Protein AF-A0A0C9S0F2-F1 (afdb_monomer_lite)

Sequence (121 aa):
MEKIAVNNLVLTLSKMLKGERFIVFRKLKSQRQKLENCKGPEAEKKKLKANRLREQASYLMKVDLKSVALQAFAAEEPWQNALVRSDSTDQERIEARLIGRPRIQEIITEFRSVNPDWKEW

Structure (mmCIF, N/CA/C/O backbone):
data_AF-A0A0C9S0F2-F1
#
_entry.id   AF-A0A0C9S0F2-F1
#
loop_
_atom_site.group_PDB
_atom_site.id
_atom_site.type_symbol
_atom_site.label_atom_id
_atom_site.label_alt_id
_atom_site.label_comp_id
_atom_site.label_asym_id
_atom_site.label_entity_id
_atom_site.label_seq_id
_atom_site.pdbx_PDB_ins_code
_atom_site.Cartn_x
_atom_site.Cartn_y
_atom_site.Cartn_z
_atom_site.occupancy
_atom_site.B_iso_or_equiv
_atom_site.auth_seq_id
_atom_site.auth_comp_id
_atom_site.auth_asym_id
_atom_site.auth_atom_id
_atom_site.pdbx_PDB_model_num
ATOM 1 N N . MET A 1 1 ? 18.260 -2.097 -19.741 1.00 62.31 1 MET A N 1
ATOM 2 C CA . MET A 1 1 ? 17.137 -1.277 -20.251 1.00 62.31 1 MET A CA 1
ATOM 3 C C . MET A 1 1 ? 17.575 0.184 -20.315 1.00 62.31 1 MET A C 1
ATOM 5 O O . MET A 1 1 ? 18.293 0.615 -19.422 1.00 62.31 1 MET A O 1
ATOM 9 N N . GLU A 1 2 ? 17.209 0.938 -21.355 1.00 69.25 2 GLU A N 1
ATOM 10 C CA . GLU A 1 2 ? 17.554 2.368 -21.443 1.00 69.25 2 GLU A CA 1
ATOM 11 C C . GLU A 1 2 ? 16.820 3.193 -20.372 1.00 69.25 2 GLU A C 1
ATOM 13 O O . GLU A 1 2 ? 15.652 2.932 -20.073 1.00 69.25 2 GLU A O 1
ATOM 18 N N . LYS A 1 3 ? 17.467 4.240 -19.834 1.00 72.88 3 LYS A N 1
ATOM 19 C CA . LYS A 1 3 ? 16.886 5.131 -18.804 1.00 72.88 3 LYS A CA 1
ATOM 20 C C . LYS A 1 3 ? 15.528 5.728 -19.208 1.00 72.88 3 LYS A C 1
ATOM 22 O O . LYS A 1 3 ? 14.690 6.007 -18.353 1.00 72.88 3 LYS A O 1
ATOM 27 N N . ILE A 1 4 ? 15.287 5.920 -20.507 1.00 71.44 4 ILE A N 1
ATOM 28 C CA . ILE A 1 4 ? 14.020 6.439 -21.046 1.00 71.44 4 ILE A CA 1
ATOM 29 C C . ILE A 1 4 ? 12.882 5.421 -20.875 1.00 71.44 4 ILE A C 1
ATOM 31 O O . ILE A 1 4 ? 11.781 5.788 -20.466 1.00 71.44 4 ILE A O 1
ATOM 35 N N . ALA A 1 5 ? 13.142 4.138 -21.127 1.00 79.12 5 ALA A N 1
ATOM 36 C CA . ALA A 1 5 ? 12.133 3.091 -20.990 1.00 79.12 5 ALA A CA 1
ATOM 37 C C . ALA A 1 5 ? 11.701 2.914 -19.526 1.00 79.12 5 ALA A C 1
ATOM 39 O O . ALA A 1 5 ? 10.506 2.841 -19.239 1.00 79.12 5 ALA A O 1
ATOM 40 N N . VAL A 1 6 ? 12.651 2.959 -18.586 1.00 80.19 6 VAL A N 1
ATOM 41 C CA . VAL A 1 6 ? 12.334 2.882 -17.152 1.00 80.19 6 VAL A CA 1
ATOM 42 C C . VAL A 1 6 ? 11.588 4.138 -16.676 1.00 80.19 6 VAL A C 1
ATOM 44 O O . VAL A 1 6 ? 10.614 4.021 -15.938 1.00 80.19 6 VAL A O 1
ATOM 47 N N . ASN A 1 7 ? 11.938 5.332 -17.173 1.00 85.06 7 ASN A N 1
ATOM 48 C CA . ASN A 1 7 ? 11.168 6.564 -16.926 1.00 85.06 7 ASN A CA 1
ATOM 49 C C . ASN A 1 7 ? 9.689 6.408 -17.312 1.00 85.06 7 ASN A C 1
ATOM 51 O O . ASN A 1 7 ? 8.791 6.759 -16.543 1.00 85.06 7 ASN A O 1
ATOM 55 N N . ASN A 1 8 ? 9.426 5.855 -18.497 1.00 88.00 8 ASN A N 1
ATOM 56 C CA . ASN A 1 8 ? 8.064 5.636 -18.980 1.00 88.00 8 ASN A CA 1
ATOM 57 C C . ASN A 1 8 ? 7.304 4.616 -18.119 1.00 88.00 8 ASN A C 1
ATOM 59 O O . ASN A 1 8 ? 6.112 4.804 -17.853 1.00 88.00 8 ASN A O 1
ATOM 63 N N . LEU A 1 9 ? 7.985 3.578 -17.626 1.00 89.75 9 LEU A N 1
ATOM 64 C CA . LEU A 1 9 ? 7.408 2.618 -16.681 1.00 89.75 9 LEU A CA 1
ATOM 65 C C . LEU A 1 9 ? 7.069 3.273 -15.339 1.00 89.75 9 LEU A C 1
ATOM 67 O O . LEU A 1 9 ? 5.966 3.076 -14.833 1.00 89.75 9 LEU A O 1
ATOM 71 N N . VAL A 1 10 ? 7.949 4.121 -14.801 1.00 91.19 10 VAL A N 1
ATOM 72 C CA . VAL A 1 10 ? 7.699 4.880 -13.562 1.00 91.19 10 VAL A CA 1
ATOM 73 C C . VAL A 1 10 ? 6.487 5.797 -13.713 1.00 91.19 10 VAL A C 1
ATOM 75 O O . VAL A 1 10 ? 5.629 5.839 -12.828 1.00 91.19 10 VAL A O 1
ATOM 78 N N . LEU A 1 11 ? 6.363 6.502 -14.840 1.00 91.38 11 LEU A N 1
ATOM 79 C CA . LEU A 1 11 ? 5.200 7.349 -15.128 1.00 91.38 11 LEU A CA 1
ATOM 80 C C . LEU A 1 11 ? 3.909 6.530 -15.254 1.00 91.38 11 LEU A C 1
ATOM 82 O O . LEU A 1 11 ? 2.869 6.917 -14.708 1.00 91.38 11 LEU A O 1
ATOM 86 N N . THR A 1 12 ? 3.979 5.386 -15.933 1.00 92.62 12 THR A N 1
ATOM 87 C CA . THR A 1 12 ? 2.850 4.460 -16.093 1.00 92.62 12 THR A CA 1
ATOM 88 C C . THR A 1 12 ? 2.389 3.936 -14.737 1.00 92.62 12 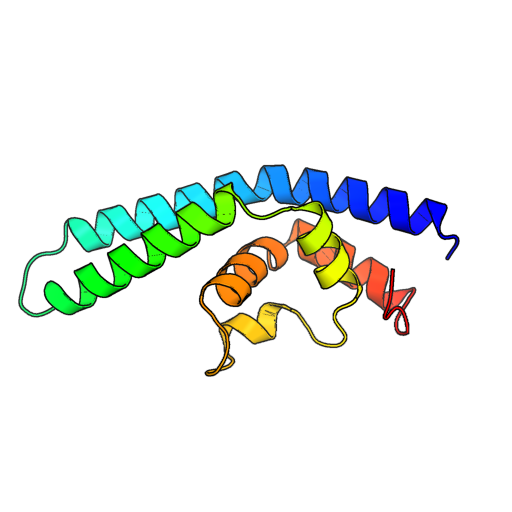THR A C 1
ATOM 90 O O . THR A 1 12 ? 1.212 4.069 -14.387 1.00 92.62 12 THR A O 1
ATOM 93 N N . LEU A 1 13 ? 3.325 3.440 -13.927 1.00 93.50 13 LEU A N 1
ATOM 94 C CA . LEU A 1 13 ? 3.052 2.938 -12.590 1.00 93.50 13 LEU A CA 1
ATOM 95 C C . LEU A 1 13 ? 2.474 4.042 -11.694 1.00 93.50 13 LEU A C 1
ATOM 97 O O . LEU A 1 13 ? 1.439 3.839 -11.064 1.00 93.50 13 LEU A O 1
ATOM 101 N N . SER A 1 14 ? 3.046 5.248 -11.716 1.00 93.81 14 SER A N 1
ATOM 102 C CA . SER A 1 14 ? 2.537 6.409 -10.965 1.00 93.81 14 SER A CA 1
ATOM 103 C C . SER A 1 14 ? 1.078 6.737 -11.312 1.00 93.81 14 SER A C 1
ATOM 105 O O . SER A 1 14 ? 0.259 7.025 -10.430 1.00 93.81 14 SER A O 1
ATOM 107 N N . LYS A 1 15 ? 0.713 6.664 -12.599 1.00 94.00 15 LYS A N 1
ATOM 108 C CA . LYS A 1 15 ? -0.666 6.879 -13.063 1.00 94.00 15 LYS A CA 1
ATOM 109 C C . LYS A 1 15 ? -1.607 5.779 -12.565 1.00 94.00 15 LYS A C 1
ATOM 111 O O . LYS A 1 15 ? -2.726 6.084 -12.150 1.00 94.00 15 LYS A O 1
ATOM 116 N N . MET A 1 16 ? -1.161 4.526 -12.554 1.00 94.88 16 MET A N 1
ATOM 117 C CA . MET A 1 16 ? -1.949 3.406 -12.032 1.00 94.88 16 MET A CA 1
ATOM 118 C C . MET A 1 16 ? -2.126 3.486 -10.515 1.00 94.88 16 MET A C 1
ATOM 120 O O . MET A 1 16 ? -3.252 3.374 -10.024 1.00 94.88 16 MET A O 1
ATOM 124 N N . LEU A 1 17 ? -1.054 3.796 -9.781 1.00 95.75 17 LEU A N 1
ATOM 125 C CA . LEU A 1 17 ? -1.088 4.054 -8.341 1.00 95.75 17 LEU A CA 1
ATOM 126 C C . LEU A 1 17 ? -2.088 5.166 -8.006 1.00 95.75 17 LEU A C 1
ATOM 128 O O . LEU A 1 17 ? -2.809 5.068 -7.015 1.00 95.75 17 LEU A O 1
ATOM 132 N N . LYS A 1 18 ? -2.216 6.202 -8.850 1.00 94.69 18 LYS A N 1
ATOM 133 C CA . LYS A 1 18 ? -3.219 7.263 -8.659 1.00 94.69 18 LYS A CA 1
ATOM 134 C C . LYS A 1 18 ? -4.649 6.727 -8.705 1.00 94.69 18 LYS A C 1
ATOM 136 O O . LYS A 1 18 ? -5.460 7.180 -7.900 1.00 94.69 18 LYS A O 1
ATOM 141 N N . GLY A 1 19 ? -4.949 5.788 -9.601 1.00 93.06 19 GLY A N 1
ATOM 142 C CA . GLY A 1 19 ? -6.255 5.127 -9.670 1.00 93.06 19 GLY A CA 1
ATOM 143 C C . GLY A 1 19 ? -6.506 4.220 -8.464 1.00 93.06 19 GLY A C 1
ATOM 144 O O . GLY A 1 19 ? -7.515 4.363 -7.769 1.00 93.06 19 GLY A O 1
ATOM 145 N N . GLU A 1 20 ? -5.550 3.343 -8.157 1.00 94.62 20 GLU A N 1
ATOM 146 C CA . GLU A 1 20 ? -5.659 2.388 -7.046 1.00 94.62 20 GLU A CA 1
ATOM 147 C C . GLU A 1 20 ? -5.696 3.072 -5.671 1.00 94.62 20 GLU A C 1
ATOM 149 O O . GLU A 1 20 ? -6.385 2.605 -4.758 1.00 94.62 20 GLU A O 1
ATOM 154 N N . ARG A 1 21 ? -5.049 4.234 -5.526 1.00 95.38 21 ARG A N 1
ATOM 155 C CA . ARG A 1 21 ? -5.056 5.048 -4.303 1.00 95.38 21 ARG A CA 1
ATOM 156 C C . ARG A 1 21 ? -6.467 5.343 -3.815 1.00 95.38 21 ARG A C 1
ATOM 158 O O . ARG A 1 21 ? -6.739 5.203 -2.624 1.00 95.38 21 ARG A O 1
ATOM 165 N N . PHE A 1 22 ? -7.385 5.699 -4.712 1.00 94.38 22 PHE A N 1
ATOM 166 C CA . PHE A 1 22 ? -8.771 5.972 -4.325 1.00 94.38 22 PHE A CA 1
ATOM 167 C C . PHE A 1 22 ? -9.500 4.718 -3.835 1.00 94.38 22 PHE A C 1
ATOM 169 O O . PHE A 1 22 ? -10.312 4.804 -2.910 1.00 94.38 22 PHE A O 1
ATOM 176 N N . ILE A 1 23 ? -9.200 3.552 -4.409 1.00 94.50 23 ILE A N 1
ATOM 177 C CA . ILE A 1 23 ? -9.786 2.274 -3.989 1.00 94.50 23 ILE A CA 1
ATOM 178 C C . ILE A 1 23 ? -9.305 1.921 -2.578 1.00 94.50 23 ILE A C 1
ATOM 180 O O . ILE A 1 23 ? -10.122 1.636 -1.695 1.00 94.50 23 ILE A O 1
ATOM 184 N N . VAL A 1 24 ? -7.993 1.998 -2.340 1.00 95.38 24 VAL A N 1
ATOM 185 C CA . VAL A 1 24 ? -7.399 1.737 -1.021 1.00 95.38 24 VAL A CA 1
ATOM 186 C C . VAL A 1 24 ? -7.933 2.732 0.012 1.00 95.38 24 VAL A C 1
ATOM 188 O O . VAL A 1 24 ? -8.389 2.322 1.081 1.00 95.38 24 VAL A O 1
ATOM 191 N N . PHE A 1 25 ? -7.990 4.021 -0.328 1.00 96.38 25 PHE A N 1
ATOM 192 C CA . PHE A 1 25 ? -8.545 5.063 0.535 1.00 96.38 25 PHE A CA 1
ATOM 193 C C . PHE A 1 25 ? -10.003 4.783 0.930 1.00 96.38 25 PHE A C 1
ATOM 195 O O . PHE A 1 25 ? -10.347 4.833 2.114 1.00 96.38 25 PHE A O 1
ATOM 202 N N . ARG A 1 26 ? -10.870 4.433 -0.032 1.00 95.75 26 ARG A N 1
ATOM 203 C CA . ARG A 1 26 ? -12.275 4.081 0.248 1.00 95.75 26 ARG A CA 1
ATOM 204 C C . ARG A 1 26 ? -12.381 2.882 1.188 1.00 95.75 26 ARG A C 1
ATOM 206 O O . ARG A 1 26 ? -13.212 2.899 2.099 1.00 95.75 26 ARG A O 1
ATOM 213 N N . LYS A 1 27 ? -11.524 1.872 1.010 1.00 95.69 27 LYS A N 1
ATOM 214 C CA . LYS A 1 27 ? -11.471 0.698 1.890 1.00 95.69 27 LYS A CA 1
ATOM 215 C C . LYS A 1 27 ? -11.084 1.085 3.319 1.00 95.69 27 LYS A C 1
ATOM 217 O O . LYS A 1 27 ? -11.785 0.684 4.248 1.00 95.69 27 LYS A O 1
ATOM 222 N N . LEU A 1 28 ? -10.043 1.904 3.498 1.00 95.50 28 LEU A N 1
ATOM 223 C CA . LEU A 1 28 ? -9.640 2.408 4.818 1.00 95.50 28 LEU A CA 1
ATOM 224 C C . LEU A 1 28 ? -10.761 3.214 5.482 1.00 95.50 28 LEU A C 1
ATOM 226 O O . LEU A 1 28 ? -11.095 2.963 6.638 1.00 95.50 28 LEU A O 1
ATOM 230 N N . LYS A 1 29 ? -11.390 4.136 4.740 1.00 95.25 29 LYS A N 1
ATOM 231 C CA . LYS A 1 29 ? -12.501 4.957 5.241 1.00 95.25 29 LYS A CA 1
ATOM 232 C C . LYS A 1 29 ? -13.679 4.093 5.703 1.00 95.25 29 LYS A C 1
ATOM 234 O O . LYS A 1 29 ? -14.216 4.323 6.783 1.00 95.25 29 LYS A O 1
ATOM 239 N N . SER A 1 30 ? -14.055 3.081 4.920 1.00 96.31 30 SER A N 1
ATOM 240 C CA . SER A 1 30 ? -15.131 2.147 5.278 1.00 96.31 30 SER A CA 1
ATOM 241 C C . SER A 1 30 ? -14.799 1.340 6.538 1.00 96.31 30 SER A C 1
ATOM 243 O O . SER A 1 30 ? -15.630 1.225 7.438 1.00 96.31 30 SER A O 1
ATOM 245 N N . GLN A 1 31 ? -13.574 0.812 6.637 1.00 95.44 31 GLN A N 1
ATOM 246 C CA . GLN A 1 31 ? -13.122 0.076 7.821 1.00 95.44 31 GLN A CA 1
ATOM 247 C C . GLN A 1 31 ? -13.094 0.963 9.067 1.00 95.44 31 GLN A C 1
ATOM 249 O O . GLN A 1 31 ? -13.547 0.530 10.125 1.0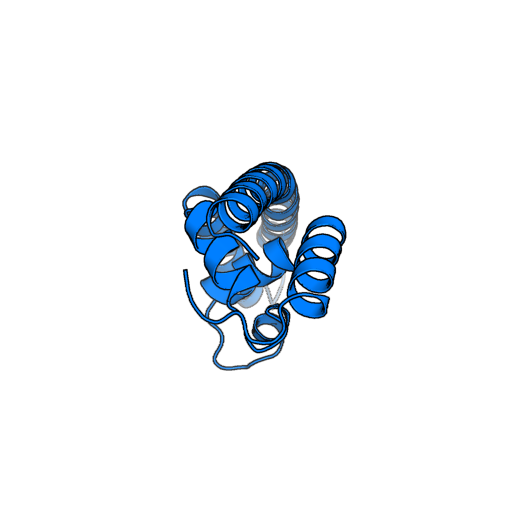0 95.44 31 GLN A O 1
ATOM 254 N N . ARG A 1 32 ? -12.626 2.208 8.933 1.00 95.31 32 ARG A N 1
ATOM 255 C CA . ARG A 1 32 ? -12.635 3.192 10.016 1.00 95.31 32 ARG A CA 1
ATOM 256 C C . ARG A 1 32 ? -14.050 3.437 10.531 1.00 95.31 32 ARG A C 1
ATOM 258 O O . ARG A 1 32 ? -14.277 3.274 11.722 1.00 95.31 32 ARG A O 1
ATOM 265 N N . GLN A 1 33 ? -15.005 3.713 9.641 1.00 93.94 33 GLN A N 1
ATOM 266 C CA . GLN A 1 33 ? -16.395 3.969 10.031 1.00 93.94 33 GLN A CA 1
ATOM 267 C C . GLN A 1 33 ? -17.010 2.787 10.797 1.00 93.94 33 GLN A C 1
ATOM 269 O O . GLN A 1 33 ? -17.725 2.977 11.779 1.00 93.94 33 GLN A O 1
ATOM 274 N N . LYS A 1 34 ? -16.709 1.549 10.380 1.00 93.69 34 LYS A N 1
ATOM 275 C CA . LYS A 1 34 ? -17.163 0.338 11.086 1.00 93.69 34 LYS A CA 1
ATOM 276 C C . LYS A 1 34 ? -16.587 0.240 12.502 1.00 93.69 34 LYS A C 1
ATO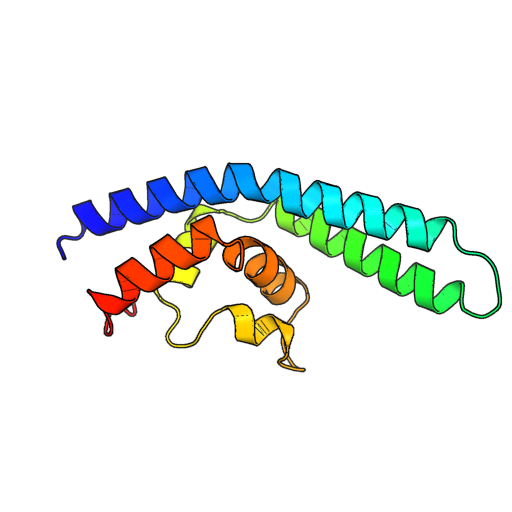M 278 O O . LYS A 1 34 ? -17.282 -0.215 13.405 1.00 93.69 34 LYS A O 1
ATOM 283 N N . LEU A 1 35 ? -15.331 0.646 12.692 1.00 93.31 35 LEU A N 1
ATOM 284 C CA . LEU A 1 35 ? -14.675 0.646 14.001 1.00 93.31 35 LEU A CA 1
ATOM 285 C C . LEU A 1 35 ? -15.194 1.770 14.902 1.00 93.31 35 LEU A C 1
ATOM 287 O O . LEU A 1 35 ? -15.445 1.515 16.074 1.00 93.31 35 LEU A O 1
ATOM 291 N N . GLU A 1 36 ? -15.406 2.966 14.350 1.00 90.81 36 GLU A N 1
ATOM 292 C CA . GLU A 1 36 ? -15.964 4.127 15.064 1.00 90.81 36 GLU A CA 1
ATOM 293 C C . GLU A 1 36 ? -17.386 3.848 15.580 1.00 90.81 36 GLU A C 1
ATOM 295 O O . GLU A 1 36 ? -17.742 4.271 16.675 1.00 90.81 36 GLU A O 1
ATOM 300 N N . ASN A 1 37 ? -18.177 3.068 14.837 1.00 89.00 37 ASN A N 1
ATOM 301 C CA . ASN A 1 37 ? -19.550 2.721 15.211 1.00 89.00 37 ASN A CA 1
ATOM 302 C C . ASN A 1 37 ? -19.656 1.529 16.188 1.00 89.00 37 ASN A C 1
ATOM 304 O O . ASN A 1 37 ? -20.758 1.191 16.626 1.00 89.00 37 ASN A O 1
ATOM 308 N N . CYS A 1 38 ? -18.552 0.849 16.519 1.00 87.69 38 CYS A N 1
ATOM 309 C CA . CYS A 1 38 ? -18.583 -0.297 17.429 1.00 87.69 38 CYS A CA 1
ATOM 310 C C . CYS A 1 38 ? -18.750 0.135 18.894 1.00 87.69 38 CYS A C 1
ATOM 312 O O . CYS A 1 38 ? -17.984 0.950 19.398 1.00 87.69 38 CYS A O 1
ATOM 314 N N . LYS A 1 39 ? -19.677 -0.510 19.609 1.00 86.62 39 LYS A N 1
ATOM 315 C CA . LYS A 1 39 ? -19.866 -0.370 21.063 1.00 86.62 39 LYS A CA 1
ATOM 316 C C . LYS A 1 39 ? -19.360 -1.617 21.805 1.00 86.62 39 LYS A C 1
ATOM 318 O O . LYS A 1 39 ? -19.148 -2.660 21.183 1.00 86.62 39 LYS A O 1
ATOM 323 N N . GLY A 1 40 ? -19.175 -1.510 23.121 1.00 86.12 40 GLY A N 1
ATOM 324 C CA . GLY A 1 40 ? -18.825 -2.631 24.002 1.00 86.12 40 GLY A CA 1
ATOM 325 C C . GLY A 1 40 ? -17.415 -2.557 24.608 1.00 86.12 40 GLY A C 1
ATOM 326 O O . GLY A 1 40 ? -16.722 -1.556 24.426 1.00 86.12 40 GLY A O 1
ATOM 327 N N . PRO A 1 41 ? -16.975 -3.615 25.314 1.00 83.94 41 PRO A N 1
ATOM 328 C CA . PRO A 1 41 ? -15.748 -3.612 26.126 1.00 83.94 41 PRO A CA 1
ATOM 329 C C . PRO A 1 41 ? -14.462 -3.380 25.315 1.00 83.94 41 PRO A C 1
ATOM 331 O O . PRO A 1 41 ? -13.476 -2.873 25.834 1.00 83.94 41 PRO A O 1
ATOM 334 N N . GLU A 1 42 ? -14.486 -3.673 24.013 1.00 89.19 42 GLU A N 1
ATOM 335 C CA . GLU A 1 42 ? -13.356 -3.475 23.093 1.00 89.19 42 GLU A CA 1
ATOM 336 C C . GLU A 1 42 ? -13.374 -2.110 22.373 1.00 89.19 42 GLU A C 1
ATOM 338 O O . GLU A 1 42 ? -12.617 -1.895 21.423 1.00 89.19 42 GLU A O 1
ATOM 343 N N . ALA A 1 43 ? -14.252 -1.181 22.772 1.00 88.69 43 ALA A N 1
ATOM 344 C CA . ALA A 1 43 ? -14.410 0.109 22.096 1.00 88.69 43 ALA A CA 1
ATOM 345 C C . ALA A 1 43 ? -13.102 0.915 22.045 1.00 88.69 43 ALA A C 1
ATOM 347 O O . ALA A 1 43 ? -12.776 1.483 21.004 1.00 88.69 43 ALA A O 1
ATOM 348 N N . GLU A 1 44 ? -12.313 0.913 23.120 1.00 88.25 44 GLU A N 1
ATOM 349 C CA . GLU A 1 44 ? -11.087 1.714 23.189 1.00 88.25 44 GLU A CA 1
ATOM 350 C C . GLU A 1 44 ? -9.992 1.187 22.247 1.00 88.25 44 GLU A C 1
ATOM 352 O O . GLU A 1 44 ? -9.421 1.945 21.461 1.00 88.25 44 GLU A O 1
ATOM 357 N N . LYS A 1 45 ? -9.788 -0.139 22.189 1.00 91.69 45 LYS A N 1
ATOM 358 C CA . LYS A 1 45 ? -8.870 -0.750 21.209 1.00 91.69 45 LYS A CA 1
ATOM 359 C C . LYS A 1 45 ? -9.314 -0.473 19.769 1.00 91.69 45 LYS A C 1
ATOM 361 O O . LYS A 1 45 ? -8.486 -0.237 18.885 1.00 91.69 45 LYS A O 1
ATOM 366 N N . LYS A 1 46 ? -10.627 -0.472 19.513 1.00 92.19 46 LYS A N 1
ATOM 367 C CA . LYS A 1 46 ? -11.187 -0.160 18.189 1.00 92.19 46 LYS A CA 1
ATOM 368 C C . LYS A 1 46 ? -10.994 1.308 17.802 1.00 92.19 46 LYS A C 1
ATOM 370 O O . LYS A 1 46 ? -10.678 1.556 16.639 1.00 92.19 46 LYS A O 1
ATOM 375 N N . LYS A 1 47 ? -11.097 2.258 18.741 1.00 91.56 47 LYS A N 1
ATOM 376 C CA . LYS A 1 47 ? -10.771 3.677 18.501 1.00 91.56 47 LYS A CA 1
ATOM 377 C C . LYS A 1 47 ? -9.306 3.870 18.122 1.00 91.56 47 LYS A C 1
ATOM 379 O O . LYS A 1 47 ? -9.030 4.536 17.128 1.00 91.56 47 LYS A O 1
ATOM 384 N N . LEU A 1 48 ? -8.374 3.232 18.836 1.00 92.62 48 LEU A N 1
ATOM 385 C CA . LEU A 1 48 ? -6.945 3.283 18.489 1.00 92.62 48 LEU A CA 1
ATOM 386 C C . LEU A 1 48 ? -6.698 2.774 17.063 1.00 92.62 48 LEU A C 1
ATOM 388 O O . LEU A 1 48 ? -6.001 3.410 16.271 1.00 92.62 48 LEU A O 1
ATOM 392 N N . LYS A 1 49 ? -7.341 1.661 16.689 1.00 94.00 49 LYS A N 1
ATOM 393 C CA . LYS A 1 49 ? -7.274 1.139 15.319 1.00 94.00 49 LYS A CA 1
ATOM 394 C C . LYS A 1 49 ? -7.902 2.097 14.299 1.00 94.00 49 LYS A C 1
ATOM 396 O O . LYS A 1 49 ? -7.360 2.250 13.208 1.00 94.00 49 LYS A O 1
ATOM 401 N N . ALA A 1 50 ? -9.016 2.751 14.627 1.00 94.44 50 ALA A N 1
ATOM 402 C CA . ALA A 1 50 ? -9.645 3.746 13.759 1.00 94.44 50 ALA A CA 1
ATOM 403 C C . ALA A 1 50 ? -8.737 4.969 13.527 1.00 94.44 50 ALA A C 1
ATOM 405 O O . ALA A 1 50 ? -8.605 5.416 12.385 1.00 94.44 50 ALA A O 1
ATOM 406 N N . ASN A 1 51 ? -8.056 5.449 14.572 1.00 94.62 51 ASN A N 1
ATOM 407 C CA . ASN A 1 51 ? -7.068 6.526 14.469 1.00 94.62 51 ASN A CA 1
ATOM 408 C C . ASN A 1 51 ? -5.911 6.134 13.546 1.00 94.62 51 ASN A C 1
ATOM 410 O O . ASN A 1 51 ? -5.610 6.865 12.605 1.00 94.62 51 ASN A O 1
ATOM 414 N N . ARG A 1 52 ? -5.367 4.922 13.701 1.00 94.19 52 ARG A N 1
ATOM 415 C CA . ARG A 1 52 ? -4.331 4.395 12.799 1.00 94.19 52 ARG A CA 1
ATOM 416 C C . ARG A 1 52 ? -4.781 4.368 11.334 1.00 94.19 52 ARG A C 1
ATOM 418 O O . ARG A 1 52 ? -4.053 4.790 10.440 1.00 94.19 52 ARG A O 1
ATOM 425 N N . LEU A 1 53 ? -6.007 3.907 11.063 1.00 95.12 53 LEU A N 1
ATOM 426 C CA . LEU A 1 53 ? -6.556 3.910 9.699 1.00 95.12 53 LEU A CA 1
ATOM 427 C C . LEU A 1 53 ? -6.747 5.332 9.154 1.00 95.12 53 LEU A C 1
ATOM 429 O O . LEU A 1 53 ? -6.585 5.555 7.954 1.00 95.12 53 LEU A O 1
ATOM 433 N N . ARG A 1 54 ? -7.098 6.297 10.013 1.00 94.75 54 ARG A N 1
ATOM 434 C CA . ARG A 1 54 ? -7.210 7.714 9.644 1.00 94.75 54 ARG A CA 1
ATOM 435 C C . ARG A 1 54 ? -5.851 8.292 9.253 1.00 94.75 54 ARG A C 1
ATOM 437 O O . ARG A 1 54 ? -5.777 8.986 8.240 1.00 94.75 54 ARG A O 1
ATOM 444 N N . GLU A 1 55 ? -4.804 8.000 10.014 1.00 95.31 55 GLU A N 1
ATOM 445 C CA . GLU A 1 55 ? -3.433 8.436 9.728 1.00 95.31 55 GLU A CA 1
ATOM 446 C C . GLU A 1 55 ? -2.916 7.830 8.422 1.00 95.31 55 GLU A C 1
ATOM 448 O O . GLU A 1 55 ? -2.487 8.571 7.538 1.00 95.31 55 GLU A O 1
ATOM 453 N N . GLN A 1 56 ? -3.080 6.516 8.233 1.00 95.19 56 GLN A N 1
ATOM 454 C CA . GLN A 1 56 ? -2.740 5.834 6.978 1.00 95.19 56 GLN A CA 1
ATOM 455 C C . GLN A 1 56 ? -3.486 6.432 5.778 1.00 95.19 56 GLN A C 1
ATOM 457 O O . GLN A 1 56 ? -2.893 6.647 4.724 1.00 95.19 56 GLN A O 1
ATOM 462 N N . ALA A 1 57 ? -4.779 6.742 5.923 1.00 95.38 57 ALA A N 1
ATOM 463 C CA . ALA A 1 57 ? -5.562 7.365 4.857 1.00 95.38 57 ALA A CA 1
ATOM 464 C C . ALA A 1 57 ? -5.090 8.796 4.543 1.00 95.38 57 ALA A C 1
ATOM 466 O O . ALA A 1 57 ? -5.062 9.185 3.378 1.00 95.38 57 ALA A O 1
ATOM 467 N N . SER A 1 58 ? -4.716 9.572 5.565 1.00 95.62 58 SER A N 1
ATOM 468 C CA . SER A 1 58 ? -4.165 10.924 5.408 1.00 95.62 58 SER A CA 1
ATOM 469 C C . SER A 1 58 ? -2.824 10.894 4.674 1.00 95.62 58 SER A C 1
ATOM 471 O O . SER A 1 58 ? -2.636 11.625 3.702 1.00 95.62 58 SER A O 1
ATOM 473 N N . TYR A 1 59 ? -1.927 10.000 5.093 1.00 96.38 59 TYR A N 1
ATOM 474 C CA . TYR A 1 59 ? -0.640 9.777 4.446 1.00 96.38 59 TYR A CA 1
ATOM 475 C C . TYR A 1 59 ? -0.808 9.354 2.983 1.00 96.38 59 TYR A C 1
ATOM 477 O O . TYR A 1 59 ? -0.259 9.992 2.089 1.00 96.38 59 TYR A O 1
ATOM 485 N N . LEU A 1 60 ? -1.655 8.354 2.720 1.00 95.94 60 LEU A N 1
ATOM 486 C CA . LEU A 1 60 ? -1.921 7.833 1.377 1.00 95.94 60 LEU A CA 1
ATOM 487 C C . LEU A 1 60 ? -2.379 8.923 0.391 1.00 95.94 60 LEU A C 1
ATOM 489 O O . LEU A 1 60 ? -2.099 8.846 -0.804 1.00 95.94 60 LEU A O 1
ATOM 493 N N . MET A 1 61 ? -3.095 9.943 0.867 1.00 95.06 61 MET A N 1
ATOM 494 C CA . MET A 1 61 ? -3.545 11.049 0.017 1.00 95.06 61 MET A CA 1
ATOM 495 C C . MET A 1 61 ? -2.457 12.092 -0.262 1.00 95.06 61 MET A C 1
ATOM 497 O O . MET A 1 61 ? -2.597 12.843 -1.227 1.00 95.06 61 MET A O 1
ATOM 501 N N . LYS A 1 62 ? -1.388 12.127 0.539 1.00 95.62 62 LYS A N 1
ATOM 502 C CA . LYS A 1 62 ? -0.284 13.095 0.439 1.00 95.62 62 LYS A CA 1
ATOM 503 C C . LYS A 1 62 ? 0.996 12.515 -0.159 1.00 95.62 62 LYS A C 1
ATOM 505 O O . LYS A 1 62 ? 1.802 13.285 -0.664 1.00 95.62 62 LYS A O 1
ATOM 510 N N . VAL A 1 63 ? 1.185 11.198 -0.080 1.00 95.69 63 VAL A N 1
ATOM 511 C CA . VAL A 1 63 ? 2.411 10.533 -0.530 1.00 95.69 63 VAL A CA 1
ATOM 512 C C . VAL A 1 63 ? 2.682 10.798 -2.015 1.00 95.69 63 VAL A C 1
ATOM 514 O O . VAL A 1 63 ? 1.760 10.793 -2.844 1.00 95.69 63 VAL A O 1
ATOM 517 N N . ASP A 1 64 ? 3.952 11.038 -2.344 1.00 95.44 64 ASP A N 1
ATOM 518 C CA . ASP A 1 64 ? 4.396 11.186 -3.724 1.00 95.44 64 ASP A CA 1
ATOM 519 C C . ASP A 1 64 ? 4.426 9.822 -4.418 1.00 95.44 64 ASP A C 1
ATOM 521 O O . ASP A 1 64 ? 5.265 8.967 -4.149 1.00 95.44 64 ASP A O 1
ATOM 525 N N . LEU A 1 65 ? 3.505 9.634 -5.360 1.00 95.62 65 LEU A N 1
ATOM 526 C CA . LEU A 1 65 ? 3.375 8.374 -6.081 1.00 95.62 65 LEU A CA 1
ATOM 527 C C . LEU A 1 65 ? 4.557 8.079 -7.000 1.00 95.62 65 LEU A C 1
ATOM 529 O O . LEU A 1 65 ? 4.778 6.910 -7.308 1.00 95.62 65 LEU A O 1
ATOM 533 N N . LYS A 1 66 ? 5.295 9.106 -7.441 1.00 93.44 66 LYS A N 1
ATOM 534 C CA . LYS A 1 66 ? 6.497 8.892 -8.246 1.00 93.44 66 LYS A CA 1
ATOM 535 C C . LYS A 1 66 ? 7.581 8.237 -7.398 1.00 93.44 66 LYS A C 1
ATOM 537 O O . LYS A 1 66 ? 8.138 7.227 -7.817 1.00 93.44 66 LYS A O 1
ATOM 542 N N . SER A 1 67 ? 7.823 8.761 -6.199 1.00 92.75 67 SER A N 1
ATOM 543 C CA . SER A 1 67 ? 8.751 8.161 -5.235 1.00 92.75 67 SER A CA 1
ATOM 544 C C . SER A 1 67 ? 8.350 6.729 -4.867 1.00 92.75 67 SER A C 1
ATOM 546 O O . SER A 1 67 ? 9.181 5.830 -4.950 1.00 92.75 67 SER A O 1
ATOM 548 N N . VAL A 1 68 ? 7.063 6.487 -4.592 1.00 93.88 68 VAL A N 1
ATOM 549 C CA . VAL A 1 68 ? 6.542 5.134 -4.310 1.00 93.88 68 VAL A CA 1
ATOM 550 C C . VAL A 1 68 ? 6.780 4.178 -5.485 1.00 93.88 68 VAL A C 1
ATOM 552 O O . VAL A 1 68 ? 7.187 3.038 -5.287 1.00 93.88 68 VAL A O 1
ATOM 555 N N . ALA A 1 69 ? 6.546 4.627 -6.723 1.00 92.81 69 ALA A N 1
ATOM 556 C CA . ALA A 1 69 ? 6.792 3.824 -7.920 1.00 92.81 69 ALA A CA 1
ATOM 557 C C . ALA A 1 69 ? 8.280 3.474 -8.089 1.00 92.81 69 ALA A C 1
ATOM 559 O O . ALA A 1 69 ? 8.606 2.335 -8.417 1.00 92.81 69 ALA A O 1
ATOM 560 N N . LEU A 1 70 ? 9.175 4.438 -7.851 1.00 90.94 70 LEU A N 1
ATOM 561 C CA . LEU A 1 70 ? 10.623 4.229 -7.915 1.00 90.94 70 LEU A CA 1
ATOM 562 C C . LEU A 1 70 ? 11.086 3.199 -6.883 1.00 90.94 70 LEU A C 1
ATOM 564 O O . LEU A 1 70 ? 11.766 2.239 -7.237 1.00 90.94 70 LEU A O 1
ATOM 568 N N . GLN A 1 71 ? 10.659 3.361 -5.630 1.00 90.19 71 GLN A N 1
ATOM 569 C CA . GLN A 1 71 ? 10.979 2.429 -4.549 1.00 90.19 71 GLN A CA 1
ATOM 570 C C . GLN A 1 71 ? 10.460 1.019 -4.841 1.00 90.19 71 GLN A C 1
ATOM 572 O O . GLN A 1 71 ? 11.177 0.047 -4.627 1.00 90.19 71 GLN A O 1
ATOM 577 N N . ALA A 1 72 ? 9.252 0.901 -5.397 1.00 90.25 72 ALA A N 1
ATOM 578 C CA . ALA A 1 72 ? 8.671 -0.390 -5.748 1.00 90.25 72 ALA A CA 1
ATOM 579 C C . ALA A 1 72 ? 9.487 -1.150 -6.810 1.00 90.25 72 ALA A C 1
ATOM 581 O O . ALA A 1 72 ? 9.608 -2.369 -6.723 1.00 90.25 72 ALA A O 1
ATOM 582 N N . PHE A 1 73 ? 10.057 -0.452 -7.799 1.00 89.00 73 PHE A N 1
ATOM 583 C CA . PHE A 1 73 ? 10.917 -1.072 -8.815 1.00 89.00 73 PHE A CA 1
ATOM 584 C C . PHE A 1 73 ? 12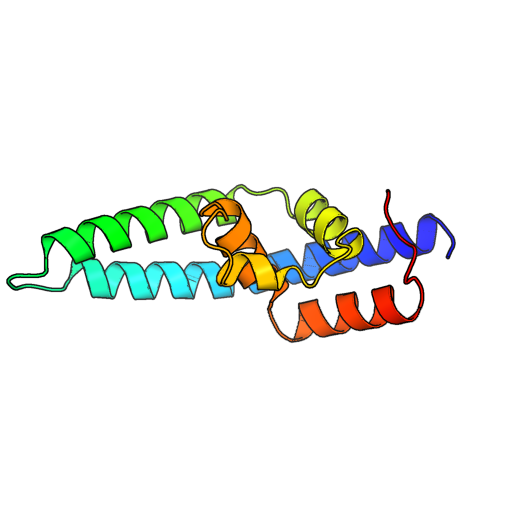.337 -1.377 -8.316 1.00 89.00 73 PHE A C 1
ATOM 586 O O . PHE A 1 73 ? 12.955 -2.328 -8.797 1.00 89.00 73 PHE A O 1
ATOM 593 N N . ALA A 1 74 ? 12.846 -0.588 -7.368 1.00 87.50 74 ALA A N 1
ATOM 594 C CA . ALA A 1 74 ? 14.163 -0.774 -6.755 1.00 87.50 74 ALA A CA 1
ATOM 595 C C . ALA A 1 74 ? 14.174 -1.817 -5.619 1.00 87.50 74 ALA A C 1
ATOM 597 O O . ALA A 1 74 ? 15.239 -2.190 -5.135 1.00 87.50 74 ALA A O 1
ATOM 598 N N . ALA A 1 75 ? 13.004 -2.285 -5.178 1.00 85.06 75 ALA A N 1
ATOM 599 C CA . ALA A 1 75 ? 12.879 -3.222 -4.070 1.00 85.06 75 ALA A CA 1
ATOM 600 C C . ALA A 1 75 ? 13.537 -4.577 -4.384 1.00 85.06 75 ALA A C 1
ATOM 602 O O . ALA A 1 75 ? 13.132 -5.282 -5.311 1.00 85.06 75 ALA A O 1
ATOM 603 N N . GLU A 1 76 ? 14.535 -4.958 -3.582 1.00 78.94 76 GLU A N 1
ATOM 604 C CA . GLU A 1 76 ? 15.194 -6.265 -3.702 1.00 78.94 76 GLU A CA 1
ATOM 605 C C . GLU A 1 76 ? 14.270 -7.408 -3.265 1.00 78.94 76 GLU A C 1
ATOM 607 O O . GLU A 1 76 ? 14.241 -8.471 -3.886 1.00 78.94 76 GLU A O 1
ATOM 612 N N . GLU A 1 77 ? 13.474 -7.165 -2.226 1.00 81.56 77 GLU A N 1
ATOM 613 C CA . GLU A 1 77 ? 12.470 -8.095 -1.726 1.00 81.56 77 GLU A CA 1
ATOM 614 C C . GLU A 1 77 ? 11.050 -7.692 -2.145 1.00 81.56 77 GLU A C 1
ATOM 616 O O . GLU A 1 77 ? 10.777 -6.508 -2.366 1.00 81.56 77 GLU A O 1
ATOM 621 N N . PRO A 1 78 ? 10.099 -8.649 -2.173 1.00 83.62 78 PRO A N 1
ATOM 622 C CA . PRO A 1 78 ? 8.689 -8.337 -2.345 1.00 83.62 78 PRO A CA 1
ATOM 623 C C . PRO A 1 78 ? 8.235 -7.275 -1.343 1.00 83.62 78 PRO A C 1
ATOM 625 O O . PRO A 1 78 ? 8.231 -7.491 -0.129 1.00 83.62 78 PRO A O 1
ATOM 628 N N . TRP A 1 79 ? 7.793 -6.129 -1.856 1.00 83.44 79 TRP A N 1
ATOM 629 C CA . TRP A 1 79 ? 7.380 -4.988 -1.035 1.00 83.44 79 TRP A CA 1
ATOM 630 C C . TRP A 1 79 ? 6.228 -5.335 -0.067 1.00 83.44 79 TRP A C 1
ATOM 632 O O . TRP A 1 79 ? 6.050 -4.724 0.986 1.00 83.44 79 TRP A O 1
ATOM 642 N N . GLN A 1 80 ? 5.455 -6.381 -0.373 1.00 85.88 80 GLN A N 1
ATOM 643 C CA . GLN A 1 80 ? 4.412 -6.935 0.490 1.00 85.88 80 GLN A CA 1
ATOM 644 C C . GLN A 1 80 ? 4.935 -7.495 1.817 1.00 85.88 80 GLN A C 1
ATOM 646 O O . GLN A 1 80 ? 4.145 -7.620 2.756 1.00 85.88 80 GLN A O 1
ATOM 651 N N . ASN A 1 81 ? 6.235 -7.776 1.942 1.00 89.06 81 ASN A N 1
ATOM 652 C CA . ASN A 1 81 ? 6.845 -8.222 3.196 1.00 89.06 81 ASN A CA 1
ATOM 653 C C . ASN A 1 81 ? 6.641 -7.193 4.323 1.00 89.06 81 ASN A C 1
ATOM 655 O O . ASN A 1 81 ? 6.479 -7.578 5.484 1.00 89.06 81 ASN A O 1
ATOM 659 N N . ALA A 1 82 ? 6.500 -5.902 3.993 1.00 89.00 82 ALA A N 1
ATOM 660 C CA . ALA A 1 82 ? 6.162 -4.857 4.962 1.00 89.00 82 ALA A CA 1
ATOM 661 C C . ALA A 1 82 ? 4.807 -5.082 5.673 1.00 89.00 82 ALA A C 1
ATOM 663 O O . ALA A 1 82 ? 4.534 -4.523 6.735 1.00 89.00 82 ALA A O 1
ATOM 664 N N . LEU A 1 83 ? 3.918 -5.917 5.121 1.00 88.69 83 LEU A N 1
ATOM 665 C CA . LEU A 1 83 ? 2.635 -6.239 5.750 1.00 88.69 83 LEU A CA 1
ATOM 666 C C . LEU A 1 83 ? 2.769 -7.218 6.920 1.00 88.69 83 LEU A C 1
ATOM 668 O O . LEU A 1 83 ? 1.909 -7.195 7.803 1.00 88.69 83 LEU A O 1
ATOM 672 N N . VAL A 1 84 ? 3.816 -8.045 6.934 1.00 90.19 84 VAL A N 1
ATOM 673 C CA . VAL A 1 84 ? 4.017 -9.117 7.925 1.00 90.19 84 VAL A CA 1
ATOM 674 C C . VAL A 1 84 ? 5.149 -8.820 8.903 1.00 90.19 84 VAL A C 1
ATOM 676 O O . VAL A 1 84 ? 5.064 -9.226 10.059 1.00 90.19 84 VAL A O 1
ATOM 679 N N . ARG A 1 85 ? 6.163 -8.066 8.472 1.00 90.12 85 ARG A N 1
ATOM 680 C CA . ARG A 1 85 ? 7.279 -7.622 9.311 1.00 90.12 85 ARG A CA 1
ATOM 681 C C . ARG A 1 85 ? 6.778 -6.827 10.520 1.00 90.12 85 ARG A C 1
ATOM 683 O O . ARG A 1 85 ? 5.839 -6.037 10.405 1.00 90.12 85 ARG A O 1
ATOM 690 N N . SER A 1 86 ? 7.347 -7.067 11.699 1.00 87.81 86 SER A N 1
ATOM 691 C CA . SER A 1 86 ? 6.905 -6.439 12.955 1.00 87.81 86 SER A CA 1
ATOM 692 C C . SER A 1 86 ? 7.367 -4.990 13.093 1.00 87.81 86 SER A C 1
ATOM 694 O O . SER A 1 86 ? 6.658 -4.179 13.681 1.00 87.81 86 SER A O 1
ATOM 696 N N . ASP A 1 87 ? 8.526 -4.676 12.524 1.00 91.50 87 ASP A N 1
ATOM 697 C CA . ASP A 1 87 ? 9.201 -3.378 12.528 1.00 91.50 87 ASP A CA 1
ATOM 698 C C . ASP A 1 87 ? 8.670 -2.404 11.465 1.00 91.50 87 ASP A C 1
ATOM 700 O O . ASP A 1 87 ? 8.929 -1.208 11.555 1.00 91.50 87 ASP A O 1
ATOM 704 N N . SER A 1 88 ? 7.869 -2.876 10.502 1.00 90.88 88 SER A N 1
ATOM 705 C CA . SER A 1 88 ? 7.308 -2.003 9.469 1.00 90.88 88 SER A CA 1
ATOM 706 C C . SER A 1 88 ? 6.357 -0.953 10.031 1.00 90.88 88 SER A C 1
ATOM 708 O O . SER A 1 88 ? 5.371 -1.259 10.724 1.00 90.88 88 SER A O 1
ATOM 710 N N . THR A 1 89 ? 6.621 0.283 9.632 1.00 92.94 89 THR A N 1
ATOM 711 C CA . THR A 1 89 ? 5.837 1.472 9.937 1.00 92.94 89 THR A CA 1
ATOM 712 C C . THR A 1 89 ? 4.457 1.419 9.284 1.00 92.94 89 THR A C 1
ATOM 714 O O . THR A 1 89 ? 4.187 0.680 8.332 1.00 92.94 89 THR A O 1
ATOM 717 N N . ASP A 1 90 ? 3.538 2.248 9.777 1.00 91.94 90 ASP A N 1
ATOM 718 C CA . ASP A 1 90 ? 2.211 2.366 9.173 1.00 91.94 90 ASP A CA 1
ATOM 719 C C . ASP A 1 90 ? 2.243 2.924 7.742 1.00 91.94 90 ASP A C 1
ATOM 721 O O . ASP A 1 90 ? 1.346 2.604 6.958 1.00 91.94 90 ASP A O 1
ATOM 725 N N . GLN A 1 91 ? 3.272 3.709 7.405 1.00 93.31 91 GLN A N 1
ATOM 726 C CA . GLN A 1 91 ? 3.507 4.264 6.071 1.00 93.31 91 GLN A CA 1
ATOM 727 C C . GLN A 1 91 ? 3.898 3.159 5.083 1.00 93.31 91 GLN A C 1
ATOM 729 O O . GLN A 1 91 ? 3.173 2.920 4.117 1.00 93.31 91 GLN A O 1
ATOM 734 N N . GLU A 1 92 ? 4.934 2.382 5.399 1.00 92.94 92 GLU A N 1
ATOM 735 C CA . GLU A 1 92 ? 5.371 1.254 4.561 1.00 92.94 92 GLU A CA 1
ATOM 736 C C . GLU A 1 92 ? 4.240 0.240 4.361 1.00 92.94 92 GLU A C 1
ATOM 738 O O . GLU A 1 92 ? 4.004 -0.256 3.260 1.00 92.94 92 GLU A O 1
ATOM 743 N N . ARG A 1 93 ? 3.455 -0.028 5.412 1.00 92.69 93 ARG A N 1
ATOM 744 C CA . ARG A 1 93 ? 2.297 -0.928 5.319 1.00 92.69 93 ARG A CA 1
ATOM 745 C C . ARG A 1 93 ? 1.220 -0.404 4.379 1.00 92.69 93 ARG A C 1
ATOM 747 O O . ARG A 1 93 ? 0.560 -1.208 3.717 1.00 92.69 93 ARG A O 1
ATOM 754 N N . ILE A 1 94 ? 0.951 0.904 4.349 1.00 95.12 94 ILE A N 1
ATOM 755 C CA . ILE A 1 94 ? -0.075 1.442 3.449 1.00 95.12 94 ILE A CA 1
ATOM 756 C C . ILE A 1 94 ? 0.425 1.540 2.009 1.00 95.12 94 ILE A C 1
ATOM 758 O O . ILE A 1 94 ? -0.336 1.213 1.095 1.00 95.12 94 ILE A O 1
ATOM 762 N N . GLU A 1 95 ? 1.698 1.867 1.805 1.00 95.25 95 GLU A N 1
ATOM 763 C CA . GLU A 1 95 ? 2.352 1.763 0.499 1.00 95.25 95 GLU A CA 1
ATOM 764 C C . GLU A 1 95 ? 2.326 0.323 -0.007 1.00 95.25 95 GLU A C 1
ATOM 766 O O . GLU A 1 95 ? 1.914 0.081 -1.135 1.00 95.25 95 GLU A O 1
ATOM 771 N N . ALA A 1 96 ? 2.614 -0.661 0.847 1.00 93.81 96 ALA A N 1
ATOM 772 C CA . ALA A 1 96 ? 2.549 -2.069 0.477 1.00 93.81 96 ALA A CA 1
ATOM 773 C C . ALA A 1 96 ? 1.143 -2.559 0.141 1.00 93.81 96 ALA A C 1
ATOM 775 O O . ALA A 1 96 ? 0.975 -3.389 -0.749 1.00 93.81 96 ALA A O 1
ATOM 776 N N . ARG A 1 97 ? 0.099 -2.011 0.771 1.00 93.81 97 ARG A N 1
ATOM 777 C CA . ARG A 1 97 ? -1.288 -2.279 0.348 1.00 93.81 97 ARG A CA 1
ATOM 778 C C . ARG A 1 97 ? -1.620 -1.655 -1.004 1.00 93.81 97 ARG A C 1
ATOM 780 O O . ARG A 1 97 ? -2.470 -2.196 -1.711 1.00 93.81 97 ARG A O 1
ATOM 787 N N . LEU A 1 98 ? -1.014 -0.516 -1.329 1.00 94.94 98 LEU A N 1
ATOM 788 C CA . LEU A 1 98 ? -1.200 0.166 -2.605 1.00 94.94 98 LEU A CA 1
ATOM 789 C C . LEU A 1 98 ? -0.440 -0.543 -3.734 1.00 94.94 98 LEU A C 1
ATOM 791 O O . LEU A 1 98 ? -1.015 -0.805 -4.787 1.00 94.94 98 LEU A O 1
ATOM 795 N N . ILE A 1 99 ? 0.819 -0.896 -3.493 1.00 93.94 99 ILE A N 1
ATOM 796 C CA . ILE A 1 99 ? 1.683 -1.617 -4.426 1.00 93.94 99 ILE A CA 1
ATOM 797 C C . ILE A 1 99 ? 1.229 -3.075 -4.577 1.00 93.94 99 ILE A C 1
ATOM 799 O O . ILE A 1 99 ? 1.299 -3.639 -5.660 1.00 93.94 99 ILE A O 1
ATOM 803 N N . GLY A 1 100 ? 0.684 -3.692 -3.529 1.00 92.25 100 GLY A N 1
ATOM 804 C CA . GLY A 1 100 ? 0.173 -5.068 -3.542 1.00 92.25 100 GLY A CA 1
ATOM 805 C C . GLY A 1 100 ? -1.125 -5.278 -4.333 1.00 92.25 100 GLY A C 1
ATOM 806 O O . GLY A 1 100 ? -1.741 -6.339 -4.237 1.00 92.25 100 GLY A O 1
ATOM 807 N N . ARG A 1 101 ? -1.604 -4.275 -5.075 1.00 92.69 101 ARG A N 1
ATOM 808 C CA . ARG A 1 101 ? -2.793 -4.403 -5.927 1.00 92.69 101 ARG A CA 1
ATOM 809 C C . ARG A 1 101 ? -2.439 -5.248 -7.161 1.00 92.69 101 ARG A C 1
ATOM 811 O O . ARG A 1 101 ? -1.383 -5.002 -7.733 1.00 92.69 101 ARG A O 1
ATOM 818 N N . PRO A 1 102 ? -3.298 -6.185 -7.613 1.00 91.38 102 PRO A N 1
ATOM 819 C CA . PRO A 1 102 ? -2.921 -7.181 -8.627 1.00 91.38 102 PRO A CA 1
ATOM 820 C C . PRO A 1 102 ? -2.277 -6.588 -9.887 1.00 91.38 102 PRO A C 1
ATOM 822 O O . PRO A 1 102 ? -1.159 -6.943 -10.230 1.00 91.38 102 PRO A O 1
ATOM 825 N N . ARG A 1 103 ? -2.914 -5.571 -10.479 1.00 90.56 103 ARG A N 1
ATOM 826 C CA . ARG A 1 103 ? -2.409 -4.891 -11.685 1.00 90.56 103 ARG A CA 1
ATOM 827 C C . ARG A 1 103 ? -1.070 -4.178 -11.491 1.00 90.56 103 ARG A C 1
ATOM 829 O O . ARG A 1 103 ? -0.333 -3.982 -12.445 1.00 90.56 103 ARG A O 1
ATOM 836 N N . ILE A 1 104 ? -0.790 -3.715 -10.275 1.00 92.88 104 ILE A N 1
ATOM 837 C CA . ILE A 1 104 ? 0.479 -3.060 -9.945 1.00 92.88 104 ILE A CA 1
ATOM 838 C C . ILE A 1 104 ? 1.573 -4.118 -9.789 1.00 92.88 104 ILE A C 1
ATOM 840 O O . ILE A 1 104 ? 2.673 -3.950 -10.307 1.00 92.88 104 ILE A O 1
ATOM 844 N N . GLN A 1 105 ? 1.244 -5.216 -9.108 1.00 91.69 105 GLN A N 1
ATOM 845 C CA . GLN A 1 105 ? 2.151 -6.339 -8.910 1.00 91.69 105 GLN A CA 1
ATOM 846 C C . GLN A 1 105 ? 2.579 -6.977 -10.220 1.00 91.69 105 GLN A C 1
ATOM 848 O O . GLN A 1 105 ? 3.769 -7.182 -10.402 1.00 91.69 105 GLN A O 1
ATOM 853 N N . GLU A 1 106 ? 1.645 -7.212 -11.140 1.00 91.44 106 GLU A N 1
ATOM 854 C CA . GLU A 1 106 ? 1.945 -7.765 -12.465 1.00 91.44 106 GLU A CA 1
ATOM 855 C C . GLU A 1 106 ? 3.064 -6.978 -13.165 1.00 91.44 106 GLU A C 1
ATOM 857 O O . GLU A 1 106 ? 4.057 -7.566 -13.585 1.00 91.44 106 GLU A O 1
ATOM 862 N N . ILE A 1 107 ? 2.970 -5.645 -13.180 1.00 91.69 107 ILE A N 1
ATOM 863 C CA . ILE A 1 107 ? 3.968 -4.769 -13.814 1.00 91.69 107 ILE A CA 1
ATOM 864 C C . ILE A 1 107 ? 5.319 -4.826 -13.098 1.00 91.69 107 ILE A C 1
ATOM 866 O O . ILE A 1 107 ? 6.366 -4.853 -13.743 1.00 91.69 107 ILE A O 1
ATOM 870 N N . ILE A 1 108 ? 5.320 -4.817 -11.764 1.00 90.75 108 ILE A N 1
ATOM 871 C CA . ILE A 1 108 ? 6.564 -4.866 -10.984 1.00 90.75 108 ILE A CA 1
ATOM 872 C C . ILE A 1 108 ? 7.246 -6.222 -11.165 1.00 90.75 108 ILE A C 1
ATOM 874 O O . ILE A 1 108 ? 8.454 -6.273 -11.382 1.00 90.75 108 ILE A O 1
ATOM 878 N N . THR A 1 109 ? 6.486 -7.316 -11.116 1.00 90.12 109 THR A N 1
ATOM 879 C CA . THR A 1 109 ? 7.000 -8.670 -11.330 1.00 90.12 109 THR A CA 1
ATOM 880 C C . THR A 1 109 ? 7.560 -8.831 -12.740 1.00 90.12 109 THR A C 1
ATOM 882 O O . THR A 1 109 ? 8.675 -9.329 -12.884 1.00 90.12 109 THR A O 1
ATOM 885 N N . GLU A 1 110 ? 6.848 -8.358 -13.767 1.00 90.88 110 GLU A N 1
ATOM 886 C CA . GLU A 1 110 ? 7.337 -8.370 -15.150 1.00 90.88 110 GLU A CA 1
ATOM 887 C C . GLU A 1 110 ? 8.649 -7.584 -15.272 1.00 90.88 110 GLU A C 1
ATOM 889 O O . GLU A 1 110 ? 9.650 -8.118 -15.754 1.00 90.88 110 GLU A O 1
ATOM 894 N N . PHE A 1 111 ? 8.701 -6.363 -14.733 1.00 90.00 111 PHE A N 1
ATOM 895 C CA . PHE A 1 111 ? 9.913 -5.547 -14.746 1.00 90.00 111 PHE A CA 1
ATOM 896 C C . PHE A 1 111 ? 11.104 -6.235 -14.062 1.00 90.00 111 PHE A C 1
ATOM 898 O O . PHE A 1 111 ? 12.195 -6.275 -14.638 1.00 90.00 111 PHE A O 1
ATOM 905 N N . ARG A 1 112 ? 10.905 -6.789 -12.858 1.00 87.75 112 ARG A N 1
ATOM 906 C CA . ARG A 1 112 ? 11.956 -7.461 -12.071 1.00 87.75 112 ARG A CA 1
ATOM 907 C 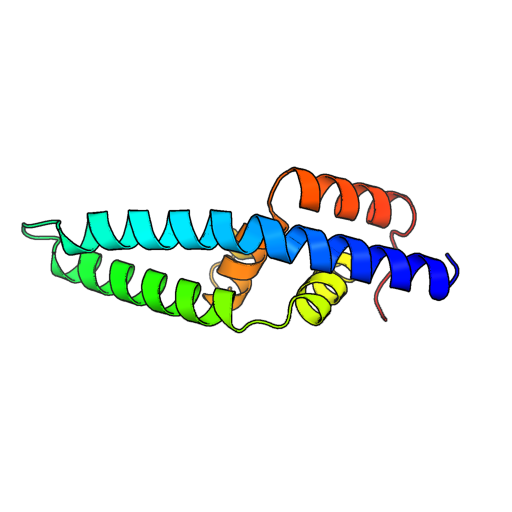C . ARG A 1 112 ? 12.418 -8.769 -12.709 1.00 87.75 112 ARG A C 1
ATOM 909 O O . ARG A 1 112 ? 13.584 -9.115 -12.568 1.00 87.75 112 ARG A O 1
ATOM 916 N N . SER A 1 113 ? 11.543 -9.465 -13.439 1.00 88.50 113 SER A N 1
ATOM 917 C CA . SER A 1 113 ? 11.913 -10.679 -14.181 1.00 88.50 113 SER A CA 1
ATOM 918 C C . SER A 1 113 ? 12.907 -10.392 -15.311 1.00 88.50 113 SER A C 1
ATOM 920 O O . SER A 1 113 ? 13.788 -11.203 -15.583 1.00 88.50 113 SER A O 1
ATOM 922 N N . VAL A 1 114 ? 12.803 -9.209 -15.925 1.00 88.75 114 VAL A N 1
ATOM 923 C CA . VAL A 1 114 ? 13.695 -8.752 -17.001 1.00 88.75 114 VAL A CA 1
ATOM 924 C C . VAL A 1 114 ? 14.914 -8.001 -16.449 1.00 88.75 114 VAL A C 1
ATOM 926 O O . VAL A 1 114 ? 15.972 -8.004 -17.074 1.00 88.75 114 VAL A O 1
ATOM 929 N N . ASN A 1 115 ? 14.786 -7.351 -15.287 1.00 86.00 115 ASN A N 1
ATOM 930 C CA . ASN A 1 115 ? 15.826 -6.509 -14.685 1.00 86.00 115 ASN A CA 1
ATOM 931 C C . ASN A 1 115 ? 16.054 -6.876 -13.200 1.00 86.00 115 ASN A C 1
ATOM 933 O O . ASN A 1 115 ? 15.762 -6.064 -12.316 1.00 86.00 115 ASN A O 1
ATOM 937 N N . PRO A 1 116 ? 16.567 -8.083 -12.897 1.00 83.50 116 PRO A N 1
ATOM 938 C CA . PRO A 1 116 ? 16.714 -8.564 -11.519 1.00 83.50 116 PRO A CA 1
ATOM 939 C C . PRO A 1 116 ? 17.705 -7.731 -10.688 1.00 83.50 116 PRO A C 1
ATOM 941 O O . PRO A 1 116 ? 17.499 -7.536 -9.489 1.00 83.50 116 PRO A O 1
ATOM 944 N N . ASP A 1 117 ? 18.731 -7.171 -11.332 1.00 84.38 117 ASP A N 1
ATOM 945 C CA . ASP A 1 117 ? 19.785 -6.382 -10.680 1.00 84.38 117 ASP A CA 1
ATOM 946 C C . ASP A 1 117 ? 19.490 -4.875 -10.641 1.00 84.38 117 ASP A C 1
ATOM 948 O O . ASP A 1 117 ? 20.365 -4.071 -10.321 1.00 84.38 117 ASP A O 1
ATOM 952 N N . TRP A 1 118 ? 18.269 -4.452 -10.985 1.00 82.19 118 TRP A N 1
ATOM 953 C CA . TRP A 1 118 ? 17.907 -3.037 -10.940 1.00 82.19 118 TRP A CA 1
ATOM 954 C C . TRP A 1 118 ? 17.794 -2.559 -9.490 1.00 82.19 118 TRP A C 1
ATOM 956 O O . TRP A 1 118 ? 16.879 -2.969 -8.777 1.00 82.19 118 TRP A O 1
ATOM 966 N N . LYS A 1 119 ? 18.716 -1.703 -9.044 1.00 74.75 119 LYS A N 1
ATOM 967 C CA . LYS A 1 119 ? 18.787 -1.253 -7.641 1.00 74.75 119 LYS A CA 1
ATOM 968 C C . LYS A 1 119 ? 18.622 0.248 -7.454 1.00 74.75 119 LYS A C 1
ATOM 970 O O . LYS A 1 119 ? 18.212 0.680 -6.385 1.00 74.75 119 LYS A O 1
ATOM 975 N N . GLU A 1 120 ? 18.904 1.042 -8.482 1.00 69.06 120 GLU A N 1
ATOM 976 C CA . GLU A 1 120 ? 18.904 2.49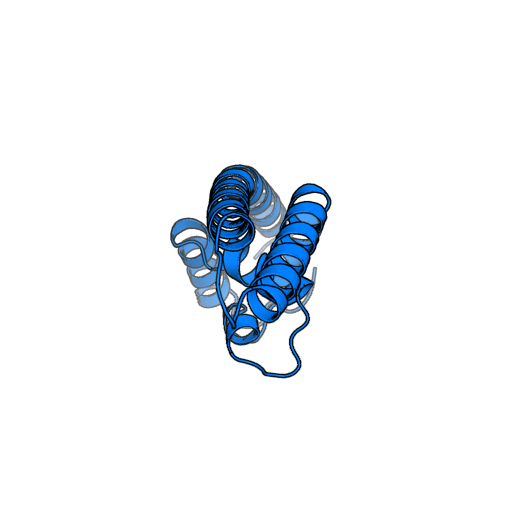9 -8.370 1.00 69.06 120 GLU A CA 1
ATOM 977 C C . GLU A 1 120 ? 18.291 3.179 -9.589 1.00 69.06 120 GLU A C 1
ATOM 979 O O . GLU A 1 120 ? 18.216 2.616 -10.686 1.00 69.06 120 GLU A O 1
ATOM 984 N N . TRP A 1 121 ? 17.822 4.400 -9.338 1.00 61.69 121 TRP A N 1
ATOM 985 C CA . TRP A 1 121 ? 17.265 5.332 -10.306 1.00 61.69 121 TRP A CA 1
ATOM 986 C C . TRP A 1 121 ? 18.255 6.460 -10.607 1.00 61.69 121 TRP A C 1
ATOM 988 O O . TRP A 1 121 ? 18.639 7.153 -9.640 1.00 61.69 121 TRP A O 1
#

Radius of gyration: 16.36 Å; chains: 1; bounding box: 40×24×48 Å

Foldseek 3Di:
DDPVVVVVLLVVLLVLLVVLLVVLLVVLVVQLVVLCPDDDPCNVVSPVVSVLSVVLSVCSVVDRSSVLSQCLLQDLDQLLVLCVDPPRDSNSNSSSVSCVDPVNVVSSVVSCVVVVPRHHD

pLDDT: mean 90.09, std 6.68, range [61.69, 96.38]

Organism: Amblyomma americanum (NCBI:txid6943)

Secondary structure (DSSP, 8-state):
--HHHHHHHHHHHHHHHHHHHHHHHHHHHHHHHHHHT--STTHHHHHHHHHHHHHHHHHHHHS-HHHHHHHHHH-SS-GGGGGT-SS--HHHHHHHHHHTSHHHHHHHHHHHHH-TT----